Protein AF-A0A5J4VZG7-F1 (afdb_monomer_lite)

Structure (mmCIF, N/CA/C/O backbone):
data_AF-A0A5J4VZG7-F1
#
_entry.id   AF-A0A5J4VZG7-F1
#
loop_
_atom_site.group_PDB
_atom_site.id
_atom_site.type_symbol
_atom_site.label_atom_id
_atom_site.label_alt_id
_atom_site.label_comp_id
_atom_site.label_asym_id
_atom_site.label_entity_id
_atom_site.label_seq_id
_atom_site.pdbx_PDB_ins_code
_atom_site.Cartn_x
_atom_site.Cartn_y
_atom_site.Cartn_z
_atom_site.occupancy
_atom_site.B_iso_or_equiv
_atom_site.auth_seq_id
_atom_site.auth_comp_id
_atom_site.auth_asym_id
_atom_site.auth_atom_id
_atom_site.pdbx_PDB_model_num
ATOM 1 N N . MET A 1 1 ? 60.029 1.907 -47.198 1.00 37.81 1 MET A N 1
ATOM 2 C CA . MET A 1 1 ? 60.801 2.526 -46.101 1.00 37.81 1 MET A CA 1
ATOM 3 C C . MET A 1 1 ? 60.706 4.038 -46.299 1.00 37.81 1 MET A C 1
ATOM 5 O O . MET A 1 1 ? 61.333 4.440 -47.279 1.00 37.81 1 MET A O 1
ATOM 9 N N . PRO A 1 2 ? 59.918 4.873 -45.551 1.00 44.56 2 PRO A N 1
ATOM 10 C CA . PRO A 1 2 ? 58.940 4.685 -44.414 1.00 44.56 2 PRO A CA 1
ATOM 11 C C . PRO A 1 2 ? 57.872 3.569 -44.581 1.00 44.56 2 PRO A C 1
ATOM 13 O O . PRO A 1 2 ? 57.990 2.819 -45.554 1.00 44.56 2 PRO A O 1
ATOM 16 N N . ARG A 1 3 ? 56.817 3.318 -43.764 1.00 48.97 3 ARG A N 1
ATOM 17 C CA . ARG A 1 3 ? 56.165 3.842 -42.510 1.00 48.97 3 ARG A CA 1
ATOM 18 C C . ARG A 1 3 ? 56.660 5.120 -41.786 1.00 48.97 3 ARG A C 1
ATOM 20 O O . ARG A 1 3 ? 57.793 5.139 -41.331 1.00 48.97 3 ARG A O 1
ATOM 27 N N . ASP A 1 4 ? 55.733 6.070 -41.567 1.00 45.69 4 ASP A N 1
ATOM 28 C CA . ASP A 1 4 ? 55.078 6.498 -40.291 1.00 45.69 4 ASP A CA 1
ATOM 29 C C . ASP A 1 4 ? 53.724 7.154 -40.683 1.00 45.69 4 ASP A C 1
ATOM 31 O O . ASP A 1 4 ? 53.668 7.780 -41.737 1.00 45.69 4 ASP A O 1
ATOM 35 N N . GLY A 1 5 ? 52.560 6.984 -40.032 1.00 43.97 5 GLY A N 1
ATOM 36 C CA . GLY A 1 5 ? 52.226 6.458 -38.696 1.00 43.97 5 GLY A CA 1
ATOM 37 C C . GLY A 1 5 ? 52.122 7.607 -37.681 1.00 43.97 5 GLY A C 1
ATOM 38 O O . GLY A 1 5 ? 53.123 8.275 -37.477 1.00 43.97 5 GLY A O 1
ATOM 39 N N . THR A 1 6 ? 51.004 7.923 -37.019 1.00 44.06 6 THR A N 1
ATOM 40 C CA . THR A 1 6 ? 49.648 7.337 -36.962 1.00 44.06 6 THR A CA 1
ATOM 41 C C . THR A 1 6 ? 48.653 8.474 -36.665 1.00 44.06 6 THR A C 1
ATOM 43 O O . THR A 1 6 ? 48.966 9.334 -35.846 1.00 44.06 6 THR A O 1
ATOM 46 N N . ASP A 1 7 ? 47.467 8.479 -37.284 1.00 49.12 7 ASP A N 1
ATOM 47 C CA . ASP A 1 7 ? 46.356 9.365 -36.890 1.00 49.12 7 ASP A CA 1
ATOM 48 C C . ASP A 1 7 ? 45.572 8.726 -35.735 1.00 49.12 7 ASP A C 1
ATOM 50 O O . ASP A 1 7 ? 44.533 8.097 -35.936 1.00 49.12 7 ASP A O 1
ATOM 54 N N . ASP A 1 8 ? 46.110 8.822 -34.517 1.00 43.84 8 ASP A N 1
ATOM 55 C CA . ASP A 1 8 ? 45.364 8.454 -33.314 1.00 43.84 8 ASP A CA 1
ATOM 56 C C . ASP A 1 8 ? 44.507 9.645 -32.883 1.00 43.84 8 ASP A C 1
ATOM 58 O O . ASP A 1 8 ? 44.866 10.438 -32.007 1.00 43.84 8 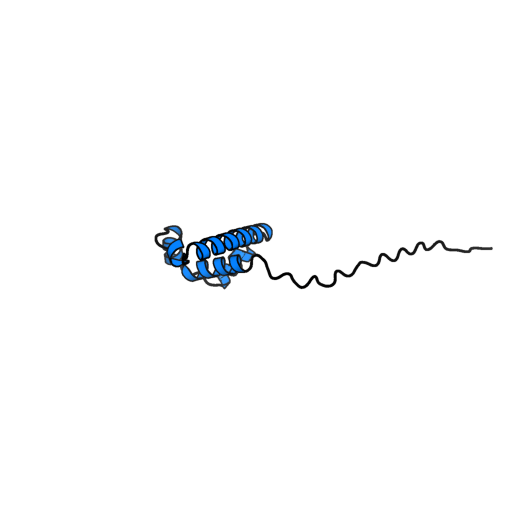ASP A O 1
ATOM 62 N N . GLY A 1 9 ? 43.328 9.729 -33.506 1.00 47.16 9 GLY A N 1
ATOM 63 C CA . GLY A 1 9 ? 42.184 10.523 -33.065 1.00 47.16 9 GLY A CA 1
ATOM 64 C C . GLY A 1 9 ? 41.645 10.028 -31.721 1.00 47.16 9 GLY A C 1
ATOM 65 O O . GLY A 1 9 ? 40.491 9.609 -31.614 1.00 47.16 9 GLY A O 1
ATOM 66 N N . GLY A 1 10 ? 42.490 10.082 -30.691 1.00 37.94 10 GLY A N 1
ATOM 67 C CA . GLY A 1 10 ? 42.191 9.785 -29.301 1.00 37.94 10 GLY A CA 1
ATOM 68 C C . GLY A 1 10 ? 41.251 10.830 -28.723 1.00 37.94 10 GLY A C 1
ATOM 69 O O . GLY A 1 10 ? 41.635 11.624 -27.863 1.00 37.94 10 GLY A O 1
ATOM 70 N N . SER A 1 11 ? 39.993 10.804 -29.167 1.00 44.09 11 SER A N 1
ATOM 71 C CA . SER A 1 11 ? 38.887 11.345 -28.395 1.00 44.09 11 SER A CA 1
ATOM 72 C C . SER A 1 11 ? 38.763 10.483 -27.145 1.00 44.09 11 SER A C 1
ATOM 74 O O . SER A 1 11 ? 37.968 9.542 -27.076 1.00 44.09 11 SER A O 1
ATOM 76 N N . SER A 1 12 ? 39.596 10.806 -26.153 1.00 42.00 12 SER A N 1
ATOM 77 C CA . SER A 1 12 ? 39.367 10.457 -24.763 1.00 42.00 12 SER A CA 1
ATOM 78 C C . SER A 1 12 ? 38.020 11.050 -24.408 1.00 42.00 12 SER A C 1
ATOM 80 O O . SER A 1 12 ? 37.915 12.195 -23.969 1.00 42.00 12 SER A O 1
ATOM 82 N N . THR A 1 13 ? 36.981 10.255 -24.653 1.00 42.81 13 THR A N 1
ATOM 83 C CA . THR A 1 13 ? 35.667 10.467 -24.088 1.00 42.81 13 THR A CA 1
ATOM 84 C C . THR A 1 13 ? 35.896 10.314 -22.601 1.00 42.81 13 THR A C 1
ATOM 86 O O . THR A 1 13 ? 35.889 9.204 -22.066 1.00 42.81 13 THR A O 1
ATOM 89 N N . SER A 1 14 ? 36.174 11.439 -21.946 1.00 41.28 14 SER A N 1
ATOM 90 C CA . SER A 1 14 ? 35.961 11.596 -20.527 1.00 41.28 14 SER A CA 1
ATOM 91 C C . SER A 1 14 ? 34.487 11.294 -20.328 1.00 41.28 14 SER A C 1
ATOM 93 O O . SER A 1 14 ? 33.621 12.161 -20.445 1.00 41.28 14 SER A O 1
ATOM 95 N N . VAL A 1 15 ? 34.208 10.011 -20.080 1.00 45.53 15 VAL A N 1
ATOM 96 C CA . VAL A 1 15 ? 33.041 9.589 -19.330 1.00 45.53 15 VAL A CA 1
ATOM 97 C C . VAL A 1 15 ? 33.048 10.503 -18.129 1.00 45.53 15 VAL A C 1
ATOM 99 O O . VAL A 1 15 ? 33.902 10.376 -17.253 1.00 45.53 15 VAL A O 1
ATOM 102 N N . ALA A 1 16 ? 32.159 11.494 -18.164 1.00 40.69 16 ALA A N 1
ATOM 103 C CA . ALA A 1 16 ? 31.848 12.275 -16.998 1.00 40.69 16 ALA A CA 1
ATOM 104 C C 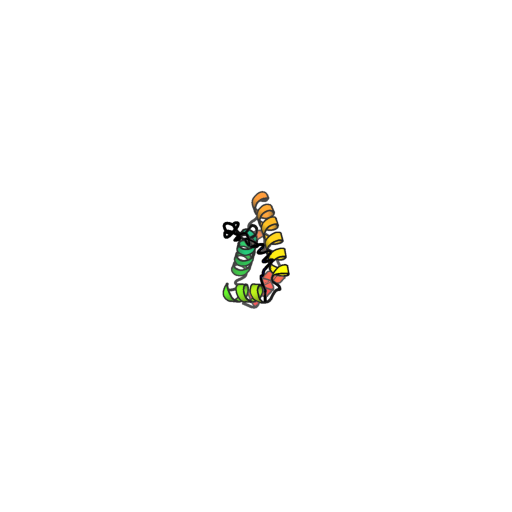. ALA A 1 16 ? 31.404 11.231 -15.989 1.00 40.69 16 ALA A C 1
ATOM 106 O O . ALA A 1 16 ? 30.320 10.651 -16.128 1.00 40.69 16 ALA A O 1
ATOM 107 N N . SER A 1 17 ? 32.307 10.921 -15.057 1.00 50.12 17 SER A N 1
ATOM 108 C CA . SER A 1 17 ? 31.992 10.190 -13.851 1.00 50.12 17 SER A CA 1
ATOM 109 C C . SER A 1 17 ? 30.712 10.833 -13.368 1.00 50.12 17 SER A C 1
ATOM 111 O O . SER A 1 17 ? 30.705 12.028 -13.076 1.00 50.12 17 SER A O 1
ATOM 113 N N . ARG A 1 18 ? 29.608 10.085 -13.388 1.00 48.72 18 ARG A N 1
ATOM 114 C CA . ARG A 1 18 ? 28.424 10.518 -12.666 1.00 48.72 18 ARG A CA 1
ATOM 115 C C . ARG A 1 18 ? 28.830 10.394 -11.215 1.00 48.72 18 ARG A C 1
ATOM 117 O O . ARG A 1 18 ? 28.740 9.314 -10.642 1.00 48.72 18 ARG A O 1
ATOM 124 N N . GLU A 1 19 ? 29.421 11.478 -10.719 1.00 44.28 19 GLU A N 1
ATOM 125 C CA . GLU A 1 19 ? 29.636 11.738 -9.309 1.00 44.28 19 GLU A CA 1
ATOM 126 C C . GLU A 1 19 ? 28.312 11.378 -8.656 1.00 44.28 19 GLU A C 1
ATOM 128 O O . GLU A 1 19 ? 27.284 11.917 -9.069 1.00 44.28 19 GLU A O 1
ATOM 133 N N . ASP A 1 20 ? 28.342 10.360 -7.791 1.00 53.19 20 ASP A N 1
ATOM 134 C CA . ASP A 1 20 ? 27.151 9.677 -7.285 1.00 53.19 20 ASP A CA 1
ATOM 135 C C . ASP A 1 20 ? 26.131 10.740 -6.869 1.00 53.19 20 ASP A C 1
ATOM 137 O O . ASP A 1 20 ? 26.390 11.491 -5.923 1.00 53.19 20 ASP A O 1
ATOM 141 N N . GLU A 1 21 ? 25.043 10.894 -7.642 1.00 45.62 21 GLU A N 1
ATOM 142 C CA . GLU A 1 21 ? 24.118 12.018 -7.472 1.00 45.62 21 GLU A CA 1
ATOM 143 C C . GLU A 1 21 ? 23.438 11.848 -6.119 1.00 45.62 21 GLU A C 1
ATOM 145 O O . GLU A 1 21 ? 22.457 11.109 -6.012 1.00 45.62 21 GLU A O 1
ATOM 150 N N . CYS A 1 22 ? 24.026 12.516 -5.114 1.00 48.09 22 CYS A N 1
ATOM 151 C CA . CYS A 1 22 ? 23.730 12.487 -3.685 1.00 48.09 22 CYS A CA 1
ATOM 152 C C . CYS A 1 22 ? 22.333 11.933 -3.428 1.00 48.09 22 CYS A C 1
ATOM 154 O O . CYS A 1 22 ? 21.359 12.679 -3.559 1.00 48.09 22 CYS A O 1
ATOM 156 N N . SER A 1 23 ? 22.270 10.618 -3.160 1.00 56.69 23 SER A N 1
ATOM 157 C CA . SER A 1 23 ? 21.096 9.769 -3.392 1.00 56.69 23 SER A CA 1
ATOM 158 C C . SER 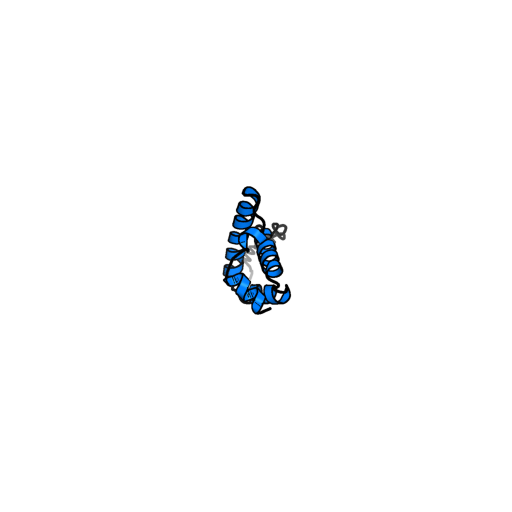A 1 23 ? 19.810 10.478 -3.008 1.00 56.69 23 SER A C 1
ATOM 160 O O . SER A 1 23 ? 19.471 10.533 -1.822 1.00 56.69 23 SER A O 1
ATOM 162 N N . ALA A 1 24 ? 19.134 11.056 -4.010 1.00 58.72 24 ALA A N 1
ATOM 163 C CA . ALA A 1 24 ? 18.054 12.001 -3.763 1.00 58.72 24 ALA A CA 1
ATOM 164 C C . ALA A 1 24 ? 17.043 11.346 -2.811 1.00 58.72 24 ALA A C 1
ATOM 166 O O . ALA A 1 24 ? 16.584 10.237 -3.115 1.00 58.72 24 ALA A O 1
ATOM 167 N N . PRO A 1 25 ? 16.739 11.969 -1.651 1.00 65.38 25 PRO A N 1
ATOM 168 C CA . PRO A 1 25 ? 15.997 11.311 -0.582 1.00 65.38 25 PRO A CA 1
ATOM 169 C C . PRO A 1 25 ? 14.704 10.757 -1.165 1.00 65.38 25 PRO A C 1
ATOM 171 O O . PRO A 1 25 ? 13.977 11.504 -1.821 1.00 65.38 25 PRO A O 1
ATOM 174 N N . ASP A 1 26 ? 14.468 9.447 -0.999 1.00 77.38 26 ASP A N 1
ATOM 175 C CA . ASP A 1 26 ? 13.443 8.731 -1.765 1.00 77.38 26 ASP A CA 1
ATOM 176 C C . ASP A 1 26 ? 12.097 9.446 -1.631 1.00 77.38 26 ASP A C 1
ATOM 178 O O . ASP A 1 26 ? 11.407 9.364 -0.611 1.00 77.38 26 ASP A O 1
ATOM 182 N N . LYS A 1 27 ? 11.731 10.144 -2.710 1.00 81.56 27 LYS A N 1
ATOM 183 C CA . LYS A 1 27 ? 10.563 11.022 -2.799 1.00 81.56 27 LYS A CA 1
ATOM 184 C C . LYS A 1 27 ? 9.238 10.311 -2.530 1.00 81.56 27 LYS A C 1
ATOM 186 O O . LYS A 1 27 ? 8.202 10.964 -2.459 1.00 81.56 27 LYS A O 1
ATOM 191 N N . HIS A 1 28 ? 9.236 8.981 -2.431 1.00 87.25 28 HIS A N 1
ATOM 192 C CA . HIS A 1 28 ? 8.060 8.177 -2.121 1.00 87.25 28 HIS A CA 1
ATOM 193 C C . HIS A 1 28 ? 8.254 7.269 -0.891 1.00 87.25 28 HIS A C 1
ATOM 195 O O . HIS A 1 28 ? 7.411 6.403 -0.641 1.00 87.25 28 HIS A O 1
ATOM 201 N N . ALA A 1 29 ? 9.289 7.500 -0.071 1.00 89.25 29 ALA A N 1
ATOM 202 C CA . ALA A 1 29 ? 9.525 6.788 1.191 1.00 89.25 29 ALA A CA 1
ATOM 203 C C . ALA A 1 29 ? 8.314 6.845 2.139 1.00 89.25 29 ALA A C 1
ATOM 205 O O . ALA A 1 29 ? 7.965 5.845 2.766 1.00 89.25 29 ALA A O 1
ATOM 206 N N . GLY A 1 30 ? 7.607 7.983 2.191 1.00 92.12 30 GLY A N 1
ATOM 207 C CA . GLY A 1 30 ? 6.367 8.110 2.968 1.00 92.12 30 GLY A CA 1
ATOM 208 C C . GLY A 1 30 ? 5.264 7.142 2.518 1.00 92.12 30 GLY A C 1
ATOM 209 O O . GLY A 1 30 ? 4.540 6.608 3.354 1.00 92.12 30 GLY A O 1
ATOM 210 N N . GLY A 1 31 ? 5.181 6.842 1.217 1.00 94.31 31 GLY A N 1
ATOM 211 C CA . GLY A 1 31 ? 4.229 5.866 0.682 1.00 94.31 31 GLY A CA 1
ATOM 212 C C . GLY A 1 31 ? 4.580 4.419 1.037 1.00 94.31 31 GLY A C 1
ATOM 213 O O . GLY A 1 31 ? 3.683 3.615 1.281 1.00 94.31 31 GLY A O 1
ATOM 214 N N . GLU A 1 32 ? 5.871 4.085 1.133 1.00 95.25 32 GLU A N 1
ATOM 215 C CA . GLU A 1 32 ? 6.310 2.785 1.664 1.00 95.25 32 GLU A CA 1
ATOM 216 C C . GLU A 1 32 ? 6.049 2.656 3.164 1.00 95.25 32 GLU A C 1
ATOM 218 O O . GLU A 1 32 ? 5.534 1.629 3.610 1.00 95.25 32 GLU A O 1
ATOM 223 N N . LYS A 1 33 ? 6.348 3.707 3.938 1.00 94.88 33 LYS A N 1
ATOM 224 C CA . LYS A 1 33 ? 6.036 3.739 5.368 1.00 94.88 33 LYS A CA 1
ATOM 225 C C . LYS A 1 33 ? 4.541 3.498 5.592 1.00 94.88 33 LYS A C 1
ATOM 227 O O . LYS A 1 33 ? 4.195 2.613 6.368 1.00 94.88 33 LYS A O 1
ATOM 232 N N . LEU A 1 34 ? 3.676 4.209 4.860 1.00 95.56 34 LEU A N 1
ATOM 233 C CA . LEU A 1 34 ? 2.225 4.034 4.946 1.00 95.56 34 LEU A CA 1
ATOM 234 C C . LEU A 1 34 ? 1.784 2.615 4.550 1.00 95.56 34 LEU A C 1
ATOM 236 O O . LEU A 1 34 ? 0.947 2.035 5.236 1.00 95.56 34 LEU A O 1
ATOM 240 N N . PHE A 1 35 ? 2.364 2.017 3.501 1.00 95.38 35 PHE A N 1
ATOM 241 C CA . PHE A 1 35 ? 2.086 0.619 3.138 1.00 95.38 35 PHE A CA 1
ATOM 242 C C . PHE A 1 35 ? 2.360 -0.345 4.302 1.00 95.38 35 PHE A C 1
ATOM 244 O O . PHE A 1 35 ? 1.499 -1.155 4.651 1.00 95.38 35 PHE A O 1
ATOM 251 N N . ARG A 1 36 ? 3.536 -0.228 4.932 1.00 95.62 36 ARG A N 1
ATOM 252 C CA . ARG A 1 36 ? 3.939 -1.091 6.053 1.00 95.62 36 ARG A CA 1
ATOM 253 C C . ARG A 1 36 ? 3.103 -0.838 7.309 1.00 95.62 36 ARG A C 1
ATOM 255 O O . ARG A 1 36 ? 2.732 -1.774 8.009 1.00 95.62 36 ARG A O 1
ATOM 262 N N . GLU A 1 37 ? 2.764 0.418 7.583 1.00 95.00 37 GLU A N 1
ATOM 263 C CA . GLU A 1 37 ? 1.936 0.808 8.728 1.00 95.00 37 GLU A CA 1
ATOM 264 C C . GLU A 1 37 ? 0.486 0.311 8.593 1.00 95.00 37 GLU A C 1
ATOM 266 O O . GLU A 1 37 ? -0.072 -0.209 9.562 1.00 95.00 37 GLU A O 1
ATOM 271 N N . MET A 1 38 ? -0.093 0.354 7.385 1.00 93.12 38 MET A N 1
ATOM 272 C CA . MET A 1 38 ? -1.381 -0.291 7.097 1.00 93.12 38 MET A CA 1
ATOM 273 C C . MET A 1 38 ? -1.302 -1.809 7.284 1.00 93.12 38 MET A C 1
ATOM 275 O O . MET A 1 38 ? -2.142 -2.363 7.984 1.00 93.12 38 MET A O 1
ATOM 279 N N . GLY A 1 39 ? -0.283 -2.474 6.725 1.00 92.94 39 GLY A N 1
ATOM 280 C CA . GLY A 1 39 ? -0.095 -3.922 6.871 1.00 92.94 39 GLY A CA 1
ATOM 281 C C . GLY A 1 39 ? -0.036 -4.369 8.334 1.00 92.94 39 GLY A C 1
ATOM 282 O O . GLY A 1 39 ? -0.826 -5.214 8.756 1.00 92.94 39 GLY A O 1
ATOM 283 N N . ARG A 1 40 ? 0.807 -3.715 9.143 1.00 92.38 40 ARG A N 1
ATOM 284 C CA . ARG A 1 40 ? 0.920 -3.993 10.585 1.00 92.38 40 ARG A CA 1
ATOM 285 C C . ARG A 1 40 ? -0.363 -3.675 11.362 1.00 92.38 40 ARG A C 1
ATOM 287 O O . ARG A 1 40 ? -0.706 -4.411 12.279 1.00 92.38 40 ARG A O 1
ATOM 294 N N . SER A 1 41 ? -1.137 -2.663 10.956 1.00 90.12 41 SER A N 1
ATOM 295 C CA . SER A 1 41 ? -2.466 -2.362 11.538 1.00 90.12 41 SER A CA 1
ATOM 296 C C . SER A 1 41 ? -3.526 -3.448 11.262 1.00 90.12 41 SER A C 1
ATOM 298 O O . SER A 1 41 ? -4.568 -3.509 11.932 1.00 90.12 41 SER A O 1
ATOM 300 N N . VAL A 1 42 ? -3.271 -4.305 10.269 1.00 89.00 42 VAL A N 1
ATOM 301 C CA . VAL A 1 42 ? -4.076 -5.485 9.922 1.00 89.00 42 VAL A CA 1
ATOM 302 C C . VAL A 1 42 ? -3.511 -6.772 10.548 1.00 89.00 42 VAL A C 1
ATOM 304 O O . VAL A 1 42 ? -4.217 -7.769 10.580 1.00 89.00 42 VAL A O 1
ATOM 307 N N . GLY A 1 43 ? -2.308 -6.734 11.134 1.00 90.38 43 GLY A N 1
ATOM 308 C CA . GLY A 1 43 ? -1.627 -7.891 11.732 1.00 90.38 43 GLY A CA 1
ATOM 309 C C . GLY A 1 43 ? -0.583 -8.551 10.824 1.00 90.38 43 GLY A C 1
ATOM 310 O O . GLY A 1 43 ? 0.038 -9.523 11.229 1.00 90.38 43 GLY A O 1
ATOM 311 N N . ILE A 1 44 ? -0.353 -8.023 9.617 1.00 92.56 44 ILE A N 1
ATOM 312 C CA . ILE A 1 44 ? 0.581 -8.613 8.652 1.00 92.56 44 ILE A CA 1
ATOM 313 C C . ILE A 1 44 ? 2.028 -8.312 9.067 1.00 92.56 44 ILE A C 1
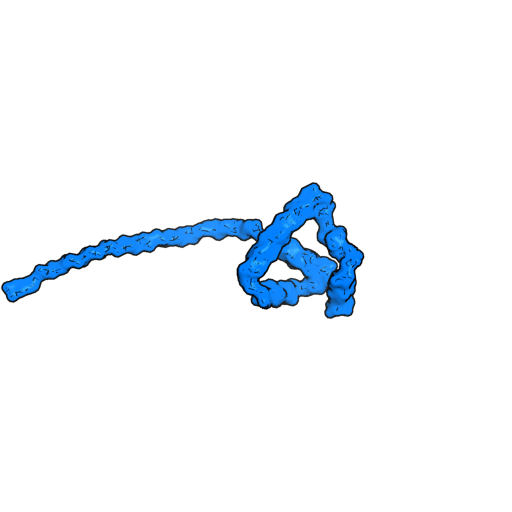ATOM 315 O O . ILE A 1 44 ? 2.405 -7.150 9.244 1.00 92.56 44 ILE A O 1
ATOM 319 N N . GLU A 1 45 ? 2.841 -9.362 9.171 1.00 94.06 45 GLU A N 1
ATOM 320 C CA . GLU A 1 45 ? 4.263 -9.287 9.516 1.00 94.06 45 GLU A CA 1
ATOM 321 C C . GLU A 1 45 ? 5.110 -8.589 8.438 1.00 94.06 45 GLU A C 1
ATOM 323 O O . GLU A 1 45 ? 4.846 -8.695 7.235 1.00 94.06 45 GLU A O 1
ATOM 328 N N . ASP A 1 46 ? 6.187 -7.914 8.858 1.00 93.12 46 ASP A N 1
ATOM 329 C CA . ASP A 1 46 ? 7.079 -7.176 7.950 1.00 93.12 46 ASP A CA 1
ATOM 330 C C . ASP A 1 46 ? 7.786 -8.077 6.916 1.00 93.12 46 ASP A C 1
ATOM 332 O O . ASP A 1 46 ? 8.072 -7.606 5.812 1.00 93.12 46 ASP A O 1
ATOM 336 N N . GLU A 1 47 ? 8.012 -9.363 7.218 1.00 95.44 47 GLU A N 1
ATOM 337 C CA . GLU A 1 47 ? 8.527 -10.346 6.251 1.00 95.44 47 GLU A CA 1
ATOM 338 C C . GLU A 1 47 ? 7.503 -10.626 5.142 1.00 95.44 47 GLU A C 1
ATOM 340 O O . GLU A 1 47 ? 7.818 -10.504 3.957 1.00 95.44 47 GLU A O 1
ATOM 345 N N . THR A 1 48 ? 6.245 -10.894 5.505 1.00 95.44 48 THR A N 1
ATOM 346 C CA . THR A 1 48 ? 5.154 -11.086 4.536 1.00 95.44 48 THR A CA 1
ATOM 347 C C . THR A 1 48 ? 4.944 -9.830 3.682 1.00 95.44 48 THR A C 1
ATOM 349 O O . THR A 1 48 ? 4.793 -9.922 2.461 1.00 95.44 48 THR A O 1
ATOM 352 N N . LEU A 1 49 ? 5.019 -8.637 4.282 1.00 95.50 49 LEU A N 1
ATOM 353 C CA . LEU A 1 49 ? 4.966 -7.368 3.548 1.00 95.50 49 LEU A CA 1
ATOM 354 C C . LEU A 1 49 ? 6.154 -7.201 2.589 1.00 95.50 49 LEU A C 1
ATOM 356 O O . LEU A 1 49 ? 5.971 -6.713 1.472 1.00 95.50 49 LEU A O 1
ATOM 360 N N . ASN A 1 50 ? 7.354 -7.626 2.987 1.00 96.00 50 ASN A N 1
ATOM 361 C CA . ASN A 1 50 ? 8.532 -7.613 2.125 1.00 96.00 50 ASN A CA 1
ATOM 362 C C . ASN A 1 50 ? 8.392 -8.593 0.946 1.00 96.00 50 ASN A C 1
ATOM 364 O O . ASN A 1 50 ? 8.675 -8.215 -0.191 1.00 96.00 50 ASN A O 1
ATOM 368 N N . ASN A 1 51 ? 7.863 -9.795 1.183 1.00 96.38 51 ASN A N 1
ATOM 369 C CA . ASN A 1 51 ? 7.574 -10.777 0.135 1.00 96.38 51 ASN A CA 1
ATOM 370 C C . ASN A 1 51 ? 6.556 -10.227 -0.882 1.00 96.38 51 ASN A C 1
ATOM 372 O O . ASN A 1 51 ? 6.764 -10.343 -2.090 1.00 96.38 51 ASN A O 1
ATOM 376 N N . VAL A 1 52 ? 5.510 -9.524 -0.425 1.00 94.38 52 VAL A N 1
ATOM 377 C CA . VAL A 1 52 ? 4.567 -8.822 -1.319 1.00 94.38 52 VAL A CA 1
ATOM 378 C C . VAL A 1 52 ? 5.273 -7.746 -2.153 1.00 94.38 52 VAL A C 1
ATOM 380 O O . VAL A 1 52 ? 5.025 -7.661 -3.357 1.00 94.38 52 VAL A O 1
ATOM 383 N N . ILE A 1 53 ? 6.171 -6.953 -1.560 1.00 95.00 53 ILE A N 1
ATOM 384 C CA . ILE A 1 53 ? 6.947 -5.921 -2.274 1.00 95.00 53 ILE A CA 1
ATOM 385 C C . ILE A 1 53 ? 7.865 -6.542 -3.338 1.00 95.00 53 ILE A C 1
ATOM 387 O O . ILE A 1 53 ? 7.940 -6.021 -4.449 1.00 95.00 53 ILE A O 1
ATOM 391 N N . GLN A 1 54 ? 8.522 -7.659 -3.026 1.00 95.81 54 GLN A N 1
ATOM 392 C CA . GLN A 1 54 ? 9.407 -8.371 -3.955 1.00 95.81 54 GLN A CA 1
ATOM 393 C C . GLN A 1 54 ? 8.638 -9.121 -5.058 1.00 95.81 54 GLN A C 1
ATOM 395 O O . GLN A 1 54 ? 9.156 -9.277 -6.161 1.00 95.81 54 GLN A O 1
ATOM 400 N N . SER A 1 55 ? 7.395 -9.544 -4.795 1.00 96.81 55 SER A N 1
ATOM 401 C CA . SER A 1 55 ? 6.548 -10.252 -5.769 1.00 96.81 55 SER A CA 1
ATOM 402 C C . SER A 1 55 ? 6.005 -9.372 -6.905 1.00 96.81 55 SER A C 1
ATOM 404 O O . SER A 1 55 ? 5.597 -9.888 -7.946 1.00 96.81 55 SER A O 1
ATOM 406 N N . VAL A 1 56 ? 5.974 -8.045 -6.725 1.00 95.12 56 VAL A N 1
ATOM 407 C CA . VAL A 1 56 ? 5.462 -7.100 -7.730 1.00 95.12 56 VAL A CA 1
ATOM 408 C C . VAL A 1 56 ? 6.596 -6.486 -8.548 1.00 95.12 56 VAL A C 1
ATOM 410 O O . VAL A 1 56 ? 7.701 -6.273 -8.057 1.00 95.12 56 VAL A O 1
ATOM 413 N N . SER A 1 57 ? 6.324 -6.127 -9.808 1.00 96.62 57 SER A N 1
ATOM 414 C CA . SER A 1 57 ? 7.343 -5.472 -10.635 1.00 96.62 57 SER A CA 1
ATOM 415 C C . SER A 1 57 ? 7.784 -4.135 -10.026 1.00 96.62 57 SER A C 1
ATOM 417 O O . SER A 1 57 ? 6.965 -3.372 -9.504 1.00 96.62 57 SER A O 1
ATOM 419 N N . GLY A 1 58 ? 9.074 -3.800 -10.144 1.00 94.38 58 GLY A N 1
ATOM 420 C CA . GLY A 1 58 ? 9.626 -2.562 -9.580 1.00 94.38 58 GLY A CA 1
ATOM 421 C C . GLY A 1 58 ? 8.942 -1.285 -10.092 1.00 94.38 58 GLY A C 1
ATOM 422 O O . GLY A 1 58 ? 8.879 -0.285 -9.381 1.00 94.38 58 GLY A O 1
ATOM 423 N N . GLU A 1 59 ? 8.361 -1.310 -11.297 1.00 94.69 59 GLU A N 1
ATOM 424 C CA . GLU A 1 59 ? 7.515 -0.220 -11.793 1.00 94.69 59 GLU A CA 1
ATOM 425 C C . GLU A 1 59 ? 6.170 -0.136 -11.059 1.00 94.69 59 GLU A C 1
ATOM 427 O O . GLU A 1 59 ? 5.766 0.954 -10.646 1.00 94.69 59 GLU A O 1
ATOM 432 N N . THR A 1 60 ? 5.503 -1.275 -10.850 1.00 95.94 60 THR A N 1
ATOM 433 C CA . THR A 1 60 ? 4.256 -1.360 -10.075 1.00 95.94 60 THR A CA 1
ATOM 434 C C . THR A 1 60 ? 4.479 -0.880 -8.647 1.00 95.94 60 THR A C 1
ATOM 436 O O . THR A 1 60 ? 3.699 -0.069 -8.144 1.00 95.94 60 THR A O 1
ATOM 439 N N . TRP A 1 61 ? 5.576 -1.307 -8.013 1.00 95.50 61 TRP A N 1
ATOM 440 C CA . TRP A 1 61 ? 5.943 -0.846 -6.677 1.00 95.50 61 TRP A CA 1
ATOM 441 C C . TRP A 1 61 ? 6.188 0.664 -6.643 1.00 95.50 61 TRP A C 1
ATOM 443 O O . TRP A 1 61 ? 5.595 1.365 -5.825 1.00 95.50 61 TRP A O 1
ATOM 453 N N . ARG A 1 62 ? 6.967 1.206 -7.589 1.00 94.19 62 ARG A N 1
ATOM 454 C CA . ARG A 1 62 ? 7.230 2.653 -7.691 1.00 94.19 62 ARG A CA 1
ATOM 455 C C . ARG A 1 62 ? 5.944 3.472 -7.844 1.00 94.19 62 ARG A C 1
ATOM 457 O O . ARG A 1 62 ? 5.785 4.470 -7.143 1.00 94.19 62 ARG A O 1
ATOM 464 N N . LYS A 1 63 ? 5.017 3.036 -8.707 1.00 95.19 63 LYS A N 1
ATOM 465 C CA . LYS A 1 63 ? 3.698 3.668 -8.898 1.00 95.19 63 LYS A CA 1
ATOM 466 C C . LYS A 1 63 ? 2.835 3.579 -7.633 1.00 95.19 63 LYS A C 1
ATOM 468 O O . LYS A 1 63 ? 2.257 4.585 -7.226 1.00 95.19 63 LYS A O 1
ATOM 473 N N . ARG A 1 64 ? 2.793 2.414 -6.970 1.00 95.50 64 ARG A N 1
ATOM 474 C CA . ARG A 1 64 ? 2.058 2.213 -5.708 1.00 95.50 64 ARG A CA 1
ATOM 475 C C . ARG A 1 64 ? 2.597 3.113 -4.591 1.00 95.50 64 ARG A C 1
ATOM 477 O O . ARG A 1 64 ? 1.801 3.774 -3.933 1.00 95.50 64 ARG A O 1
ATOM 484 N N . ARG A 1 65 ? 3.921 3.205 -4.420 1.00 95.44 65 ARG A N 1
ATOM 485 C CA . ARG A 1 65 ? 4.545 4.115 -3.442 1.00 95.44 65 ARG A CA 1
ATOM 486 C C . ARG A 1 65 ? 4.241 5.583 -3.735 1.00 95.44 65 ARG A C 1
ATOM 488 O O . ARG A 1 65 ? 3.899 6.309 -2.811 1.00 95.44 65 ARG A O 1
ATOM 495 N N . ALA A 1 66 ? 4.301 6.012 -4.998 1.00 95.31 66 ALA A N 1
ATOM 496 C CA . ALA A 1 66 ? 3.949 7.382 -5.381 1.00 95.31 66 ALA A CA 1
ATOM 497 C C . ALA A 1 66 ? 2.485 7.725 -5.040 1.00 95.31 66 ALA A C 1
ATOM 499 O O . ALA A 1 66 ? 2.216 8.766 -4.443 1.00 95.31 66 ALA A O 1
ATOM 500 N N . GLY A 1 67 ? 1.548 6.819 -5.348 1.00 96.56 67 GLY A N 1
ATOM 501 C CA . GLY A 1 67 ? 0.134 6.983 -4.996 1.00 96.56 67 GLY A CA 1
ATOM 502 C C . GLY A 1 67 ? -0.114 7.002 -3.484 1.00 96.56 67 GLY A C 1
ATOM 503 O O . GLY A 1 67 ? -0.864 7.845 -2.999 1.00 96.56 67 GLY A O 1
ATOM 504 N N . LEU A 1 68 ? 0.553 6.126 -2.723 1.00 96.25 68 LEU A N 1
ATOM 505 C CA . LEU A 1 68 ? 0.451 6.103 -1.260 1.00 96.25 68 LEU A CA 1
ATOM 506 C C . LEU A 1 68 ? 1.094 7.325 -0.594 1.00 96.25 68 LEU A C 1
ATOM 508 O O . LEU A 1 68 ? 0.613 7.755 0.447 1.00 96.25 68 LEU A O 1
ATOM 512 N N . HIS A 1 69 ? 2.133 7.911 -1.189 1.00 95.88 69 HIS A N 1
ATOM 513 C CA . HIS A 1 69 ? 2.721 9.162 -0.709 1.00 95.88 69 HIS A CA 1
ATOM 514 C C . HIS A 1 69 ? 1.722 10.324 -0.839 1.00 95.88 69 HIS A C 1
ATOM 516 O O . HIS A 1 69 ? 1.409 10.971 0.154 1.00 95.88 69 HIS A O 1
ATOM 522 N N . LEU A 1 70 ? 1.101 10.493 -2.014 1.00 95.44 70 LEU A N 1
ATOM 523 C CA . LEU A 1 70 ? 0.033 11.484 -2.207 1.00 95.44 70 LEU A CA 1
ATOM 524 C C . LEU A 1 70 ? -1.187 11.218 -1.302 1.00 95.44 70 LEU A C 1
ATOM 526 O O . LEU A 1 70 ? -1.830 12.148 -0.810 1.00 95.44 70 LEU A O 1
ATOM 530 N N . PHE A 1 71 ? -1.519 9.946 -1.062 1.00 94.88 71 PHE A N 1
ATOM 531 C CA . PHE A 1 71 ? -2.596 9.579 -0.145 1.00 94.88 71 PHE A CA 1
ATOM 532 C C . PHE A 1 71 ? -2.265 9.935 1.313 1.00 94.88 71 PHE A C 1
ATOM 534 O O . PHE A 1 71 ? -3.148 10.435 2.011 1.00 94.88 71 PHE A O 1
ATOM 541 N N . LEU A 1 72 ? -1.008 9.767 1.746 1.00 94.62 72 LEU A N 1
ATOM 542 C CA . LEU A 1 72 ? -0.519 10.201 3.058 1.00 94.62 72 LEU A CA 1
ATOM 543 C C . LEU A 1 72 ? -0.672 11.719 3.239 1.00 94.62 72 LEU A C 1
ATOM 545 O O . LEU A 1 72 ? -1.192 12.158 4.261 1.00 94.62 72 LEU A O 1
ATOM 549 N N . ASP A 1 73 ? -0.314 12.521 2.235 1.00 94.38 73 ASP A N 1
ATOM 550 C CA . ASP A 1 73 ? -0.486 13.982 2.276 1.00 94.38 73 ASP A CA 1
ATOM 551 C C . ASP A 1 73 ? -1.970 14.386 2.374 1.00 94.38 73 ASP A C 1
ATOM 553 O O . ASP A 1 73 ? -2.353 15.281 3.140 1.00 94.38 73 ASP A O 1
ATOM 557 N N . ASN A 1 74 ? -2.845 13.672 1.660 1.00 94.25 74 ASN A N 1
ATOM 558 C CA . ASN A 1 74 ? -4.297 13.816 1.782 1.00 94.25 74 ASN A CA 1
ATOM 559 C C . ASN A 1 74 ? -4.825 13.387 3.170 1.00 94.25 74 ASN A C 1
ATOM 561 O O . ASN A 1 74 ? -5.736 14.030 3.692 1.00 94.25 74 ASN A O 1
ATOM 565 N N . MET A 1 75 ? -4.281 12.330 3.784 1.00 94.19 75 MET A N 1
ATOM 566 C CA . MET A 1 75 ? -4.643 11.932 5.152 1.00 94.19 75 MET A CA 1
ATOM 567 C C . MET A 1 75 ? -4.213 12.997 6.164 1.00 94.19 75 MET A C 1
ATOM 569 O O . MET A 1 75 ? -5.032 13.431 6.972 1.00 94.19 75 MET A O 1
ATOM 573 N N . ASN A 1 76 ? -2.972 13.481 6.064 1.00 93.19 76 ASN A N 1
ATOM 574 C CA . ASN A 1 76 ? -2.407 14.508 6.940 1.00 93.19 76 ASN A CA 1
ATOM 575 C C . ASN A 1 76 ? -3.207 15.818 6.876 1.00 93.19 76 ASN A C 1
ATOM 577 O O . ASN A 1 76 ? -3.598 16.360 7.910 1.00 93.19 76 ASN A O 1
ATOM 581 N N . SER A 1 77 ? -3.519 16.303 5.668 1.00 95.25 77 SER A N 1
ATOM 582 C CA . SER A 1 77 ? -4.320 17.525 5.476 1.00 95.25 77 SER A CA 1
ATOM 583 C C . SER A 1 77 ? -5.758 17.401 5.997 1.00 95.25 77 SER A C 1
ATOM 585 O O . SER A 1 77 ? -6.332 18.396 6.440 1.00 95.25 77 SER A O 1
ATOM 587 N N . LYS A 1 78 ? -6.326 16.188 6.010 1.00 94.00 78 LYS A N 1
ATOM 588 C CA . LYS A 1 78 ? -7.665 15.893 6.553 1.00 94.00 78 LYS A CA 1
ATOM 589 C C . LYS A 1 78 ? -7.661 15.408 8.008 1.00 94.00 78 LYS A C 1
ATOM 591 O O . LYS A 1 78 ? -8.737 15.172 8.548 1.00 94.00 78 LYS A O 1
ATOM 596 N N . LYS A 1 79 ? -6.487 15.287 8.643 1.00 92.94 79 LYS A N 1
ATOM 597 C CA . LYS A 1 79 ? -6.290 14.726 9.996 1.00 92.94 79 LYS A CA 1
ATOM 598 C C . LYS A 1 79 ? -6.893 13.320 10.167 1.00 92.94 79 LYS A C 1
ATOM 600 O O . LYS A 1 79 ? -7.465 13.014 11.207 1.00 92.94 79 LYS A O 1
ATOM 605 N N . LEU A 1 80 ? -6.780 12.486 9.133 1.00 91.81 80 LEU A N 1
ATOM 606 C CA . LEU A 1 80 ? -7.244 11.097 9.142 1.00 91.81 80 LEU A CA 1
ATOM 607 C C . LEU A 1 80 ? -6.134 10.166 9.631 1.00 91.81 80 LEU A C 1
ATOM 609 O O . LEU A 1 80 ? -4.995 10.257 9.166 1.00 91.81 80 LEU A O 1
ATOM 613 N N . HIS A 1 81 ? -6.478 9.227 10.503 1.00 90.25 81 HIS A N 1
ATOM 614 C CA . HIS A 1 81 ? -5.591 8.156 10.938 1.00 90.25 81 HIS A CA 1
ATOM 615 C C . HIS A 1 81 ? -5.818 6.889 10.109 1.00 90.25 81 HIS A C 1
ATOM 617 O O . HIS A 1 81 ? -6.872 6.683 9.510 1.00 90.25 81 HIS A O 1
ATOM 623 N N . ILE A 1 82 ? -4.826 5.995 10.091 1.00 90.06 82 ILE A N 1
ATOM 624 C CA . ILE A 1 82 ? -4.932 4.707 9.387 1.00 90.06 82 ILE A CA 1
ATOM 625 C C . ILE A 1 82 ? -6.141 3.911 9.890 1.00 90.06 82 ILE A C 1
ATOM 627 O O . ILE A 1 82 ? -6.878 3.359 9.082 1.00 90.06 82 ILE A O 1
ATOM 631 N N . VAL A 1 83 ? -6.405 3.915 11.200 1.00 87.38 83 VAL A N 1
ATOM 632 C CA . VAL A 1 83 ? -7.573 3.234 11.782 1.00 87.38 83 VAL A CA 1
ATOM 633 C C . VAL A 1 83 ? -8.881 3.708 11.139 1.00 87.38 83 VAL A C 1
ATOM 635 O O . VAL A 1 83 ? -9.704 2.862 10.808 1.00 87.38 83 VAL A O 1
ATOM 638 N N . ASP A 1 84 ? -9.040 5.004 10.856 1.00 88.00 84 ASP A N 1
ATOM 639 C CA . ASP A 1 84 ? -10.249 5.560 10.224 1.00 88.00 84 ASP A CA 1
ATOM 640 C C . ASP A 1 84 ? -10.436 5.064 8.779 1.00 88.00 84 ASP A C 1
ATOM 642 O O . ASP A 1 84 ? -11.560 4.870 8.320 1.00 88.00 84 ASP A O 1
ATOM 646 N N . ILE A 1 85 ? -9.332 4.823 8.062 1.00 87.12 85 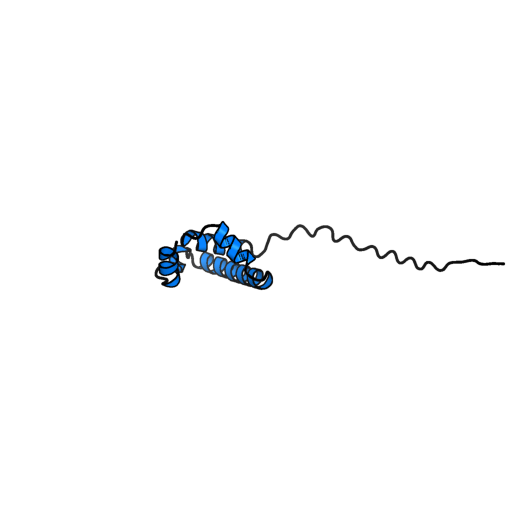ILE A N 1
ATOM 647 C CA . ILE A 1 85 ? -9.326 4.284 6.691 1.00 87.12 85 ILE A CA 1
ATOM 648 C C . ILE A 1 85 ? -9.582 2.769 6.674 1.00 87.12 85 ILE A C 1
ATOM 650 O O . ILE A 1 85 ? -10.151 2.245 5.714 1.00 87.12 85 ILE A O 1
ATOM 654 N N . LEU A 1 86 ? -9.126 2.059 7.710 1.00 86.25 86 LEU A N 1
ATOM 655 C CA . LEU A 1 86 ? -9.192 0.600 7.807 1.00 86.25 86 LEU A CA 1
ATOM 656 C C . LEU A 1 86 ? -10.442 0.085 8.553 1.00 86.25 86 LEU A C 1
ATOM 658 O O . LEU A 1 86 ? -10.750 -1.106 8.481 1.00 86.25 86 LEU A O 1
ATOM 662 N N . HIS A 1 87 ? -11.165 0.939 9.280 1.00 83.38 87 HIS A N 1
ATOM 663 C CA . HIS A 1 87 ? -12.338 0.540 10.059 1.00 83.38 87 HIS A CA 1
ATOM 664 C C . HIS A 1 87 ? -13.512 0.096 9.165 1.00 83.38 87 HIS A C 1
ATOM 666 O O . HIS A 1 87 ? -13.762 0.668 8.108 1.00 83.38 87 HIS A O 1
ATOM 672 N N . GLY A 1 88 ? -14.247 -0.939 9.589 1.00 76.56 88 GLY A N 1
ATOM 673 C CA . GLY A 1 88 ? -15.452 -1.435 8.900 1.00 76.56 88 GLY A CA 1
ATOM 674 C C . GLY A 1 88 ? -15.225 -2.107 7.536 1.00 76.56 88 GLY A C 1
ATOM 675 O O . GLY A 1 88 ? -16.179 -2.564 6.911 1.00 76.56 88 GLY A O 1
ATOM 676 N N . ARG A 1 89 ? -13.978 -2.191 7.066 1.00 85.88 89 ARG A N 1
ATOM 677 C CA . ARG A 1 89 ? -13.613 -2.760 5.765 1.00 85.88 89 ARG A CA 1
ATOM 678 C C . ARG A 1 89 ? -13.609 -4.290 5.783 1.00 85.88 89 ARG A C 1
ATOM 680 O O . ARG A 1 89 ? -12.873 -4.908 6.551 1.00 85.88 89 ARG A O 1
ATOM 687 N N . SER A 1 90 ? -14.411 -4.910 4.917 1.00 83.81 90 SER A N 1
ATOM 688 C CA . SER A 1 90 ? -14.579 -6.371 4.859 1.00 83.81 90 SER A CA 1
ATOM 689 C C . SER A 1 90 ? -13.304 -7.111 4.447 1.00 83.81 90 SER A C 1
ATOM 691 O O . SER A 1 90 ? -13.015 -8.170 4.999 1.00 83.81 90 SER A O 1
ATOM 693 N N . ASP A 1 91 ? -12.501 -6.523 3.558 1.00 83.38 91 ASP A N 1
ATOM 694 C CA . ASP A 1 91 ? -11.169 -7.004 3.176 1.00 83.38 91 ASP A CA 1
ATOM 695 C C . ASP A 1 91 ? -10.207 -7.078 4.376 1.00 83.38 91 ASP A C 1
ATOM 697 O O . ASP A 1 91 ? -9.365 -7.971 4.451 1.00 83.38 91 ASP A O 1
ATOM 701 N N . ILE A 1 92 ? -10.383 -6.196 5.360 1.00 82.38 92 ILE A N 1
ATOM 702 C CA . ILE A 1 92 ? -9.535 -6.106 6.554 1.00 82.38 92 ILE A CA 1
ATOM 703 C C . ILE A 1 92 ? -10.025 -7.020 7.672 1.00 82.38 92 ILE A C 1
ATOM 705 O O . ILE A 1 92 ? -9.209 -7.633 8.358 1.00 82.38 92 ILE A O 1
ATOM 709 N N . ILE A 1 93 ? -11.343 -7.155 7.834 1.00 81.69 93 ILE A N 1
ATOM 710 C CA . ILE A 1 93 ? -11.941 -8.154 8.731 1.00 81.69 93 ILE A CA 1
ATOM 711 C C . ILE A 1 93 ? -11.539 -9.563 8.273 1.00 81.69 93 ILE A C 1
ATOM 713 O O . ILE A 1 93 ? -11.140 -10.377 9.101 1.00 81.69 93 ILE A O 1
ATOM 717 N N . LEU A 1 94 ? -11.572 -9.828 6.961 1.00 80.81 94 LEU A N 1
ATOM 718 C CA . LEU A 1 94 ? -11.125 -11.096 6.387 1.00 80.81 94 LEU A CA 1
ATOM 719 C C . LEU A 1 94 ? -9.626 -11.330 6.614 1.00 80.81 94 LEU A C 1
ATOM 721 O O . LEU A 1 94 ? -9.259 -12.387 7.111 1.00 80.81 94 LEU A O 1
ATOM 725 N N . ALA A 1 95 ? -8.765 -10.353 6.309 1.00 81.31 95 ALA A N 1
ATOM 726 C CA . ALA A 1 95 ? -7.324 -10.490 6.531 1.00 81.31 95 ALA A CA 1
ATOM 727 C C . ALA A 1 95 ? -6.983 -10.791 8.006 1.00 81.31 95 ALA A C 1
ATOM 729 O O . ALA A 1 95 ? -6.193 -11.692 8.278 1.00 81.31 95 ALA A O 1
ATOM 730 N N . LYS A 1 96 ? -7.655 -10.121 8.954 1.00 80.62 96 LYS A N 1
ATOM 731 C CA . LYS A 1 96 ? -7.527 -10.374 10.404 1.00 80.62 96 LYS A CA 1
ATOM 732 C C . LYS A 1 96 ? -8.044 -11.736 10.870 1.00 80.62 96 LYS A C 1
ATOM 734 O O . LYS A 1 96 ? -7.703 -12.146 11.968 1.00 80.62 96 LYS A O 1
ATOM 739 N N . ALA A 1 97 ? -8.891 -12.404 10.090 1.00 83.56 97 ALA A N 1
ATOM 740 C CA . ALA A 1 97 ? -9.388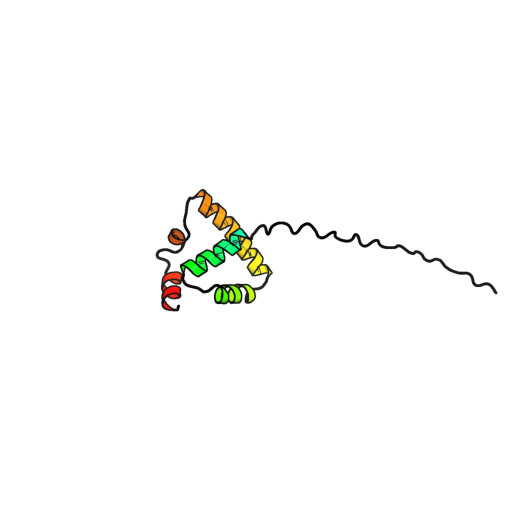 -13.748 10.394 1.00 83.56 97 ALA A CA 1
ATOM 741 C C . ALA A 1 97 ? -8.526 -14.863 9.769 1.00 83.56 97 ALA A C 1
ATOM 743 O O . ALA A 1 97 ? -8.749 -16.038 10.053 1.00 83.56 97 ALA A O 1
ATOM 744 N N . LEU A 1 98 ? -7.581 -14.498 8.895 1.00 82.19 98 LEU A N 1
ATOM 745 C CA . LEU A 1 98 ? -6.655 -15.399 8.201 1.00 82.19 98 LEU A CA 1
ATOM 746 C C . LEU A 1 98 ? -5.212 -15.303 8.730 1.00 82.19 98 LEU A C 1
ATOM 748 O O . LEU A 1 98 ? -4.341 -15.996 8.207 1.00 82.19 98 LEU A O 1
ATOM 752 N N . THR A 1 99 ? -4.976 -14.435 9.720 1.00 66.94 99 THR A N 1
ATOM 753 C CA . THR A 1 99 ? -3.686 -14.200 10.387 1.00 66.94 99 THR A CA 1
ATOM 754 C C . THR A 1 99 ? -3.807 -14.603 11.852 1.00 66.94 99 THR A C 1
ATOM 756 O O . THR A 1 99 ? -2.889 -15.291 12.341 1.00 66.94 99 THR A O 1
#

Sequence (99 aa):
MPRDGTDDGGSSTSVASREDECSAPDKHAGGEKLFREMGRSVGIEDETLNNVIQSVSGETWRKRRAGLHLFLDNMNSKKLHIVDILHGRSDIILAKALT

pLDDT: mean 79.85, std 20.14, range [37.81, 96.81]

Radius of gyration: 25.13 Å; chains: 1; bounding box: 76×33×58 Å

Organism: NCBI:txid222440

Secondary structure (DSSP, 8-state):
---------------------TT---TTHHHHHHHHHHHHHHT--HHHHHHHHHHS-HHHHHHHHHHHHHHHHHHHHHT--HHHHHTT-HHHHHHHH--

Foldseek 3Di:
DDDDDDPPPPPPPPPPPPPPPPPPPPPLVQLVVQQVVLCVVLVHDPVNSVVVLVVDDPVVNSVSSVVSSVVVVVCVVVVHDSCNVLPPDPVSVVSSVVD